Protein AF-A0AAP3EZJ3-F1 (afdb_monomer_lite)

Organism: Riemerella anatipestifer (NCBI:txid34085)

Radius of gyration: 12.13 Å; chains: 1; bounding box: 32×24×28 Å

Foldseek 3Di:
DDDDDDQPDPVDDPVVSLVVCCVVVVLSVQWDWDDWDQDPNDTDIDTHRPPDDDD

Structure (mmCIF, N/CA/C/O backbone):
data_AF-A0AAP3EZJ3-F1
#
_entry.id   AF-A0AAP3EZJ3-F1
#
loop_
_atom_site.group_PDB
_atom_site.id
_atom_site.type_symbol
_atom_site.label_atom_id
_atom_site.label_alt_id
_atom_site.label_comp_id
_atom_site.label_asym_id
_atom_site.label_entity_id
_atom_site.label_seq_id
_atom_site.pdbx_PDB_ins_code
_atom_site.Cartn_x
_atom_site.Cartn_y
_atom_site.Cartn_z
_atom_site.occupancy
_atom_site.B_iso_or_equiv
_atom_site.auth_seq_id
_atom_site.auth_comp_id
_atom_site.auth_asym_id
_atom_site.auth_atom_id
_atom_site.pdbx_PDB_model_num
ATOM 1 N N . MET A 1 1 ? -6.142 5.735 -14.828 1.00 45.78 1 MET A N 1
ATOM 2 C CA . MET A 1 1 ? -6.957 4.694 -14.167 1.00 45.78 1 MET A CA 1
ATOM 3 C C . MET A 1 1 ? -6.707 4.784 -12.673 1.00 45.78 1 MET A C 1
ATOM 5 O O . MET A 1 1 ? -5.547 4.751 -12.284 1.00 45.78 1 MET A O 1
ATOM 9 N N . ARG A 1 2 ? -7.744 4.953 -11.847 1.00 58.28 2 ARG A N 1
ATOM 10 C CA . ARG A 1 2 ? -7.615 4.809 -10.390 1.00 58.28 2 ARG A CA 1
ATOM 11 C C . ARG A 1 2 ? -7.890 3.338 -10.077 1.00 58.28 2 ARG A C 1
ATOM 13 O O . ARG A 1 2 ? -9.040 2.924 -10.122 1.00 58.28 2 ARG A O 1
ATOM 20 N N . GLY A 1 3 ? -6.836 2.547 -9.895 1.00 76.75 3 GLY A N 1
ATOM 21 C CA . GLY A 1 3 ? -6.959 1.167 -9.425 1.00 76.75 3 GLY A CA 1
ATOM 22 C C . GLY A 1 3 ? -7.060 1.164 -7.903 1.00 76.75 3 GLY A C 1
ATOM 23 O O . GLY A 1 3 ? -6.236 1.801 -7.250 1.00 76.75 3 GLY A O 1
ATOM 24 N N . ILE A 1 4 ? -8.076 0.502 -7.352 1.00 86.38 4 ILE A N 1
ATOM 25 C CA . ILE A 1 4 ? -8.165 0.219 -5.915 1.00 86.38 4 ILE A CA 1
ATOM 26 C C . ILE A 1 4 ? -7.468 -1.124 -5.690 1.00 86.38 4 ILE A C 1
ATOM 28 O O . ILE A 1 4 ? -7.793 -2.099 -6.366 1.00 86.38 4 ILE A O 1
ATOM 32 N N . LEU A 1 5 ? -6.496 -1.158 -4.779 1.00 89.25 5 LEU A N 1
ATOM 33 C CA . LEU A 1 5 ? -5.830 -2.384 -4.344 1.00 89.25 5 LEU A CA 1
ATOM 34 C C . LEU A 1 5 ? -6.430 -2.783 -2.997 1.00 89.25 5 LEU A C 1
ATOM 36 O O . LEU A 1 5 ? -6.424 -1.982 -2.064 1.00 89.25 5 LEU A O 1
ATOM 40 N N . THR A 1 6 ? -6.993 -3.985 -2.917 1.00 91.12 6 THR A N 1
ATOM 41 C CA . THR A 1 6 ? -7.521 -4.537 -1.663 1.00 91.12 6 THR A CA 1
ATOM 42 C C . THR A 1 6 ? -6.372 -4.828 -0.702 1.00 91.12 6 THR A C 1
ATOM 44 O O . THR A 1 6 ? -5.262 -5.102 -1.135 1.00 91.12 6 THR A O 1
ATOM 47 N N . ASP A 1 7 ? -6.608 -4.782 0.603 1.00 90.88 7 ASP A N 1
ATOM 48 C CA . ASP A 1 7 ? -5.589 -5.214 1.556 1.00 90.88 7 ASP A CA 1
ATOM 49 C C . ASP A 1 7 ? -5.463 -6.754 1.529 1.00 90.88 7 ASP A C 1
ATOM 51 O O . ASP A 1 7 ? -6.452 -7.444 1.802 1.00 90.88 7 ASP A O 1
ATOM 55 N N . PRO A 1 8 ? -4.294 -7.327 1.179 1.00 92.88 8 PRO A N 1
ATOM 56 C CA . PRO A 1 8 ? -4.091 -8.771 1.199 1.00 92.88 8 PRO A CA 1
ATOM 57 C C . PRO A 1 8 ? -4.049 -9.340 2.624 1.00 92.88 8 PRO A C 1
ATOM 59 O O . PRO A 1 8 ? -4.301 -10.532 2.802 1.00 92.88 8 PRO A O 1
ATOM 62 N N . ASN A 1 9 ? -3.707 -8.526 3.631 1.00 93.44 9 ASN A N 1
ATOM 63 C CA . ASN A 1 9 ? -3.658 -8.934 5.028 1.00 93.44 9 ASN A CA 1
ATOM 64 C C . ASN A 1 9 ? -3.705 -7.711 5.971 1.00 93.44 9 ASN A C 1
ATOM 66 O O . ASN A 1 9 ? -2.698 -7.016 6.095 1.00 93.44 9 ASN A O 1
ATOM 70 N N . PRO A 1 10 ? -4.783 -7.528 6.757 1.00 89.56 10 PRO A N 1
ATOM 71 C CA . PRO A 1 10 ? -4.937 -6.386 7.667 1.00 89.56 10 PRO A CA 1
ATOM 72 C C . PRO A 1 10 ? -3.858 -6.238 8.752 1.00 89.56 10 PRO A C 1
ATOM 74 O O . PRO A 1 10 ? -3.773 -5.196 9.395 1.00 89.56 10 PRO A O 1
ATOM 77 N N . GLN A 1 11 ? -3.064 -7.284 9.011 1.00 93.94 11 GLN A N 1
ATOM 78 C CA . GLN A 1 11 ? -1.962 -7.246 9.980 1.00 93.94 11 GLN A CA 1
ATOM 79 C C . GLN A 1 11 ? -0.642 -6.760 9.372 1.00 93.94 11 GLN A C 1
ATOM 81 O O . GLN A 1 11 ? 0.366 -6.648 10.072 1.00 93.94 11 GLN A O 1
ATOM 86 N N . TRP A 1 12 ? -0.598 -6.540 8.059 1.00 93.50 12 TRP A N 1
ATOM 87 C CA . TRP A 1 12 ? 0.611 -6.119 7.374 1.00 93.50 12 TRP A CA 1
ATOM 88 C C . TRP A 1 12 ? 0.847 -4.623 7.505 1.00 93.50 12 TRP A C 1
ATOM 90 O O . TRP A 1 12 ? -0.071 -3.808 7.547 1.00 93.50 12 TRP A O 1
ATOM 100 N N . SER A 1 13 ? 2.127 -4.251 7.519 1.00 92.19 13 SER A N 1
ATOM 101 C CA . SER A 1 13 ? 2.494 -2.856 7.326 1.00 92.19 13 SER A CA 1
ATOM 102 C C . SER A 1 13 ? 2.182 -2.434 5.890 1.00 92.19 13 SER A C 1
ATOM 104 O O . SER A 1 13 ? 2.231 -3.240 4.956 1.00 92.19 13 SER A O 1
ATOM 106 N N . VAL A 1 14 ? 1.945 -1.140 5.691 1.00 91.00 14 VAL A N 1
ATOM 107 C CA . VAL A 1 14 ? 1.704 -0.565 4.359 1.00 91.00 14 VAL A CA 1
ATOM 108 C C . VAL A 1 14 ? 2.854 -0.870 3.392 1.00 91.00 14 VAL A C 1
ATOM 110 O O . VAL A 1 14 ? 2.624 -1.145 2.218 1.00 91.00 14 VAL A O 1
ATOM 113 N N . GLU A 1 15 ? 4.092 -0.885 3.891 1.00 90.69 15 GLU A N 1
ATOM 114 C CA . GLU A 1 15 ? 5.278 -1.270 3.115 1.00 90.69 15 GLU A CA 1
ATOM 115 C C . GLU A 1 15 ? 5.227 -2.733 2.662 1.00 90.69 15 GLU A C 1
ATOM 117 O O . GLU A 1 15 ? 5.614 -3.050 1.540 1.00 90.69 15 GLU A O 1
ATOM 122 N N . SER A 1 16 ? 4.709 -3.631 3.503 1.00 93.75 16 SER A N 1
ATOM 123 C CA . SER A 1 16 ? 4.563 -5.048 3.157 1.00 93.75 16 SER A CA 1
ATOM 124 C C . SER A 1 16 ? 3.511 -5.239 2.063 1.00 93.75 16 SER A C 1
ATOM 126 O O . SER A 1 16 ? 3.745 -5.977 1.107 1.00 93.75 16 SER A O 1
ATOM 128 N N . VAL A 1 17 ? 2.391 -4.514 2.153 1.00 93.06 17 VAL A N 1
ATOM 129 C CA . VAL A 1 17 ? 1.357 -4.478 1.106 1.00 93.06 17 VAL A CA 1
ATOM 130 C C . VAL A 1 17 ? 1.920 -3.909 -0.204 1.00 93.06 17 VAL A C 1
ATOM 132 O O . VAL A 1 17 ? 1.700 -4.479 -1.274 1.00 93.06 17 VAL A O 1
ATOM 135 N N . LEU A 1 18 ? 2.707 -2.829 -0.137 1.00 91.75 18 LEU A N 1
ATOM 136 C CA . LEU A 1 18 ? 3.374 -2.238 -1.301 1.00 91.75 18 LEU A CA 1
ATOM 137 C C . LEU A 1 18 ? 4.335 -3.235 -1.968 1.00 91.75 18 LEU A C 1
ATOM 139 O O . LEU A 1 18 ? 4.290 -3.417 -3.186 1.00 91.75 18 LEU A O 1
ATOM 143 N N . ASN A 1 19 ? 5.174 -3.910 -1.181 1.00 92.31 19 ASN A N 1
ATOM 144 C CA . ASN A 1 19 ? 6.116 -4.916 -1.674 1.00 92.31 19 ASN A CA 1
ATOM 145 C C . ASN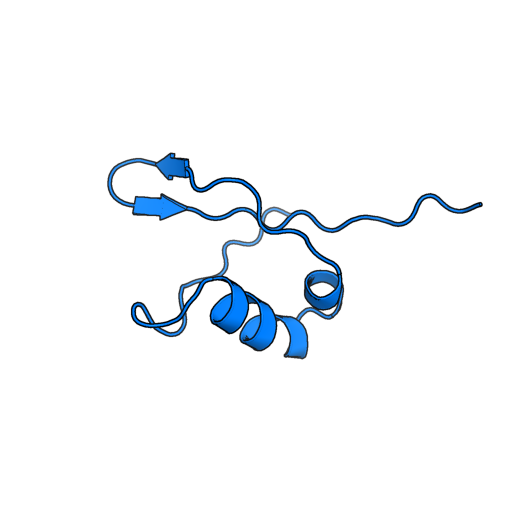 A 1 19 ? 5.396 -6.114 -2.302 1.00 92.31 19 ASN A C 1
ATOM 147 O O . ASN A 1 19 ? 5.812 -6.601 -3.353 1.00 92.31 19 ASN A O 1
ATOM 151 N N . PHE A 1 20 ? 4.283 -6.555 -1.709 1.00 94.31 20 PHE A N 1
ATOM 152 C CA . PHE A 1 20 ? 3.451 -7.618 -2.268 1.00 94.31 20 PHE A CA 1
ATOM 153 C C . PHE A 1 20 ? 2.943 -7.252 -3.669 1.00 94.31 20 PHE A C 1
ATOM 155 O O . PHE A 1 20 ? 3.167 -8.003 -4.624 1.00 94.31 20 PHE A O 1
ATOM 162 N N . TYR A 1 21 ? 2.337 -6.069 -3.814 1.00 92.69 21 TYR A N 1
ATOM 163 C CA . TYR A 1 21 ? 1.798 -5.608 -5.095 1.00 92.69 21 TYR A CA 1
ATOM 164 C C . TYR A 1 21 ? 2.865 -5.204 -6.113 1.00 92.69 21 TYR A C 1
ATOM 166 O O . TYR A 1 21 ? 2.598 -5.243 -7.314 1.00 92.69 21 TYR A O 1
ATOM 174 N N . SER A 1 22 ? 4.078 -4.878 -5.670 1.00 92.25 22 SER A N 1
ATOM 175 C CA . SER A 1 22 ? 5.198 -4.531 -6.551 1.00 92.25 22 SER A CA 1
ATOM 176 C C . SER A 1 22 ? 5.604 -5.669 -7.491 1.00 92.25 22 SER A C 1
ATOM 178 O O . SER A 1 22 ? 6.074 -5.402 -8.595 1.00 92.25 22 SER A O 1
ATOM 180 N N . ASN A 1 23 ? 5.350 -6.927 -7.108 1.00 92.00 23 ASN A N 1
ATOM 181 C CA . ASN A 1 23 ? 5.584 -8.085 -7.977 1.00 92.00 23 ASN A CA 1
ATOM 182 C C . ASN A 1 23 ? 4.697 -8.066 -9.233 1.00 92.00 23 ASN A C 1
ATOM 184 O O . ASN A 1 23 ? 5.128 -8.490 -10.301 1.00 92.00 23 ASN A O 1
ATOM 188 N N . GLN A 1 24 ? 3.462 -7.566 -9.111 1.00 92.38 24 GLN A N 1
ATOM 189 C CA . GLN A 1 24 ? 2.501 -7.489 -10.215 1.00 92.38 24 GLN A CA 1
ATOM 190 C C . GLN A 1 24 ? 2.508 -6.119 -10.905 1.00 92.38 24 GLN A C 1
ATOM 192 O O . GLN A 1 24 ? 2.255 -6.021 -12.108 1.00 92.38 24 GLN A O 1
ATOM 197 N N . TYR A 1 25 ? 2.809 -5.064 -10.150 1.00 90.31 25 TYR A N 1
ATOM 198 C CA . TYR A 1 25 ? 2.848 -3.684 -10.611 1.00 90.31 25 TYR A CA 1
ATOM 199 C C . TYR A 1 25 ? 4.232 -3.089 -10.321 1.00 90.31 25 TYR A C 1
ATOM 201 O O . TYR A 1 25 ? 4.399 -2.401 -9.312 1.00 90.31 25 TYR A O 1
ATOM 209 N N . PRO A 1 26 ? 5.225 -3.283 -11.213 1.00 89.50 26 PRO A N 1
ATOM 210 C CA . PRO A 1 26 ? 6.596 -2.817 -10.990 1.00 89.50 26 PRO A CA 1
ATOM 211 C C . PRO A 1 26 ? 6.713 -1.319 -10.687 1.00 89.50 26 PRO A C 1
ATOM 213 O O . PRO A 1 26 ? 7.634 -0.903 -9.994 1.00 89.50 26 PRO A O 1
ATOM 216 N N . ILE A 1 27 ? 5.758 -0.500 -11.146 1.00 87.44 27 ILE A N 1
ATOM 217 C CA . ILE A 1 27 ? 5.686 0.939 -10.842 1.00 87.44 27 ILE A CA 1
ATOM 218 C C . ILE A 1 27 ? 5.566 1.247 -9.338 1.00 87.44 27 ILE A C 1
ATOM 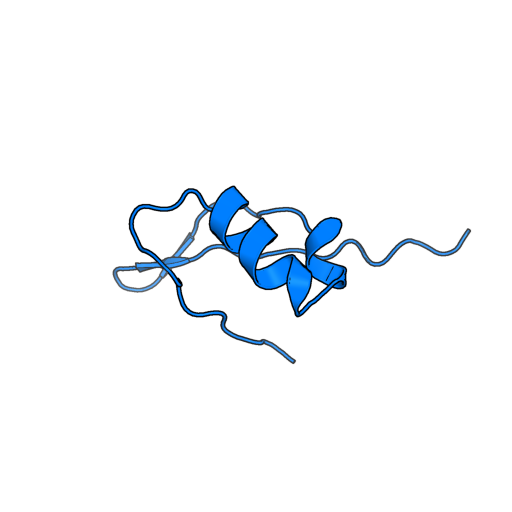220 O O . ILE A 1 27 ? 5.900 2.349 -8.910 1.00 87.44 27 ILE A O 1
ATOM 224 N N . LEU A 1 28 ? 5.106 0.289 -8.531 1.00 90.12 28 LEU A N 1
ATOM 225 C CA . LEU A 1 28 ? 4.996 0.442 -7.082 1.00 90.12 28 LEU A CA 1
ATOM 226 C C . LEU A 1 28 ? 6.348 0.321 -6.366 1.00 90.12 28 LEU A C 1
ATOM 228 O O . LEU A 1 28 ? 6.481 0.866 -5.276 1.00 90.12 28 LEU A O 1
ATOM 232 N N . THR A 1 29 ? 7.366 -0.283 -6.995 1.00 88.81 29 THR A N 1
ATOM 233 C CA . THR A 1 29 ? 8.715 -0.423 -6.405 1.00 88.81 29 THR A CA 1
ATOM 234 C C . THR A 1 29 ? 9.378 0.920 -6.099 1.00 88.81 29 THR A C 1
ATOM 236 O O . THR A 1 29 ? 10.174 1.024 -5.171 1.00 88.81 29 THR A O 1
ATOM 239 N N . THR A 1 30 ? 9.051 1.959 -6.870 1.00 88.12 30 THR A N 1
ATOM 240 C CA . THR A 1 30 ? 9.559 3.328 -6.692 1.00 88.12 30 THR A CA 1
ATOM 241 C C . THR A 1 30 ? 8.476 4.297 -6.220 1.00 88.12 30 THR A C 1
ATOM 243 O O . THR A 1 30 ? 8.708 5.508 -6.148 1.00 88.12 30 THR A O 1
ATOM 246 N N . ALA A 1 31 ? 7.280 3.789 -5.913 1.00 89.88 31 ALA A N 1
ATOM 247 C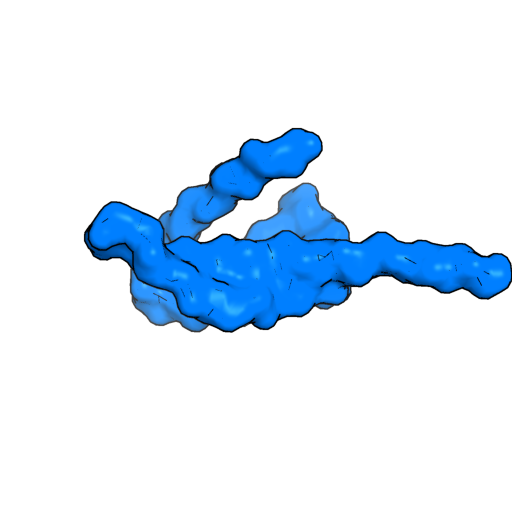 CA . ALA A 1 31 ? 6.188 4.612 -5.431 1.00 89.88 31 ALA A CA 1
ATOM 248 C C . ALA A 1 31 ? 6.418 5.030 -3.976 1.00 89.88 31 ALA A C 1
ATOM 250 O O . ALA A 1 31 ? 7.006 4.309 -3.173 1.00 89.88 31 ALA A O 1
ATOM 251 N N . LYS A 1 32 ? 5.916 6.214 -3.631 1.00 88.88 32 LYS A N 1
ATOM 252 C CA . LYS A 1 32 ? 5.894 6.709 -2.256 1.00 88.88 32 LYS A CA 1
ATOM 253 C C . LYS A 1 32 ? 4.515 6.507 -1.653 1.00 88.88 32 LYS A C 1
ATOM 255 O O . LYS A 1 32 ? 3.504 6.714 -2.321 1.00 88.88 32 LYS A O 1
ATOM 260 N N . VAL A 1 33 ? 4.481 6.139 -0.379 1.00 89.50 33 VAL A N 1
ATOM 261 C CA . VAL A 1 33 ? 3.245 6.098 0.402 1.00 89.50 33 VAL A CA 1
ATOM 262 C C . VAL A 1 33 ? 2.919 7.523 0.849 1.00 89.50 33 VAL A C 1
ATOM 264 O O . VAL A 1 33 ? 3.723 8.162 1.527 1.00 89.50 33 VAL A O 1
ATOM 267 N N . SER A 1 34 ? 1.762 8.044 0.447 1.00 88.44 34 SER A N 1
ATOM 268 C CA . SER A 1 34 ? 1.254 9.321 0.954 1.00 88.44 34 SER A CA 1
ATOM 269 C C . SER A 1 34 ? 0.790 9.186 2.406 1.00 88.44 34 SER A C 1
ATOM 271 O O . SER A 1 34 ? 0.610 8.085 2.927 1.00 88.44 34 SER A O 1
ATOM 273 N N . THR A 1 35 ? 0.535 10.319 3.057 1.00 88.19 35 THR A N 1
ATOM 274 C CA . THR A 1 35 ? -0.057 10.321 4.395 1.00 88.19 35 THR A CA 1
ATOM 275 C C . THR A 1 35 ? -1.384 9.550 4.425 1.00 88.19 35 THR A C 1
ATOM 277 O O . THR A 1 35 ? -2.162 9.640 3.466 1.00 88.19 35 THR A O 1
ATOM 280 N N . PRO A 1 36 ? -1.652 8.791 5.507 1.00 90.88 36 PRO A N 1
ATOM 281 C CA . PRO A 1 36 ? -2.916 8.085 5.667 1.00 90.88 36 PRO A CA 1
ATOM 282 C C . PRO A 1 36 ? -4.071 9.079 5.641 1.00 90.88 36 PRO A C 1
ATOM 284 O O . PRO A 1 36 ? -3.993 10.158 6.236 1.00 90.88 36 PRO A O 1
ATOM 287 N N . LYS A 1 37 ? -5.154 8.703 4.968 1.00 91.75 37 LYS A N 1
ATOM 288 C CA . LYS A 1 37 ? -6.411 9.448 4.984 1.00 91.75 37 LYS A CA 1
ATOM 289 C C . LYS A 1 37 ? -7.501 8.569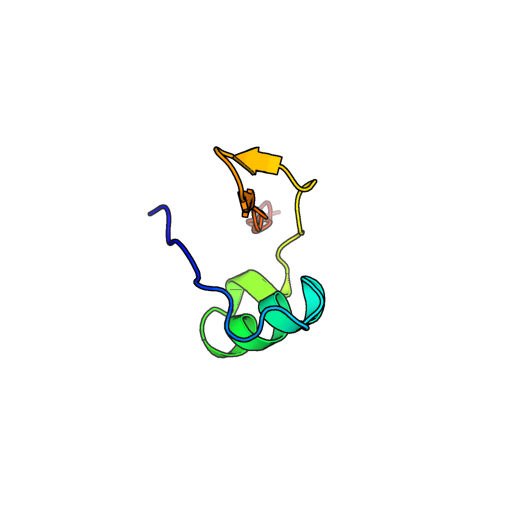 5.559 1.00 91.75 37 LYS A C 1
ATOM 291 O O . LYS A 1 37 ? -7.549 7.384 5.261 1.00 91.75 37 LYS A O 1
ATOM 296 N N . ILE A 1 38 ? -8.357 9.157 6.381 1.00 91.69 38 ILE A N 1
ATOM 297 C CA . ILE A 1 38 ? -9.564 8.490 6.858 1.00 91.69 38 ILE A CA 1
ATOM 298 C C . ILE A 1 38 ? -10.665 8.857 5.869 1.00 91.69 38 ILE A C 1
ATOM 300 O O . ILE A 1 38 ? -10.960 10.039 5.688 1.00 91.69 38 ILE A O 1
ATOM 304 N N . GLU A 1 39 ? -11.214 7.858 5.193 1.00 90.94 39 GLU A N 1
ATOM 305 C CA . GLU A 1 39 ? -12.362 8.000 4.302 1.00 90.94 39 GLU A CA 1
ATOM 306 C C . GLU A 1 39 ? -13.478 7.100 4.842 1.00 90.94 39 GLU A C 1
ATOM 308 O O . GLU A 1 39 ? -13.258 5.910 5.062 1.00 90.94 39 GLU A O 1
ATOM 313 N N . GLU A 1 40 ? -14.653 7.689 5.086 1.00 86.62 40 GLU A N 1
ATOM 314 C CA . GLU A 1 40 ? -15.803 7.041 5.738 1.00 86.62 40 GLU A CA 1
ATOM 315 C C . GLU A 1 40 ? -15.425 6.478 7.119 1.00 86.62 40 GLU A C 1
ATOM 317 O O . GLU A 1 40 ? -15.350 7.251 8.069 1.00 86.62 40 GLU A O 1
ATOM 322 N N . ASP A 1 41 ? -15.108 5.186 7.205 1.00 90.25 41 ASP A N 1
ATOM 323 C CA . ASP A 1 41 ? -14.658 4.491 8.420 1.00 90.25 41 ASP A CA 1
ATOM 324 C C . ASP A 1 41 ? -13.396 3.639 8.168 1.00 90.25 41 ASP A C 1
ATOM 326 O O . ASP A 1 41 ? -13.095 2.692 8.894 1.00 90.25 41 ASP A O 1
ATOM 330 N N . SER A 1 42 ? -12.651 3.935 7.099 1.00 86.31 42 SER A N 1
ATOM 331 C CA . SER A 1 42 ? -11.466 3.178 6.686 1.00 86.31 42 SER A CA 1
ATOM 332 C C . SER A 1 42 ? -10.242 4.067 6.508 1.00 86.31 42 SER A C 1
ATOM 334 O O . SER A 1 42 ? -10.319 5.201 6.033 1.00 86.31 42 SER A O 1
ATOM 336 N N . VAL A 1 43 ? -9.075 3.527 6.862 1.00 89.06 43 VAL A N 1
ATOM 337 C CA . VAL A 1 43 ? -7.792 4.173 6.577 1.00 89.06 43 VAL A CA 1
ATOM 338 C C . VAL A 1 43 ? -7.366 3.803 5.162 1.00 89.06 43 VAL A C 1
ATOM 340 O O . VAL A 1 43 ? -7.117 2.640 4.855 1.00 89.06 43 VAL A O 1
ATOM 343 N N . VAL A 1 44 ? -7.268 4.807 4.298 1.00 90.38 44 VAL A N 1
ATOM 344 C CA . VAL A 1 44 ? -6.875 4.675 2.898 1.00 90.38 44 VAL A CA 1
ATOM 345 C C . VAL A 1 44 ? -5.467 5.229 2.705 1.00 90.38 44 VAL A C 1
ATOM 347 O O . VAL A 1 44 ? -5.151 6.359 3.092 1.00 90.38 44 VAL A O 1
ATOM 350 N N . TYR A 1 45 ? -4.627 4.434 2.044 1.00 90.69 45 TYR A N 1
ATOM 351 C CA . TYR A 1 45 ? -3.281 4.818 1.637 1.00 90.69 45 TYR A CA 1
ATOM 352 C C . TYR A 1 45 ? -3.233 5.041 0.131 1.00 90.69 45 TYR A C 1
ATOM 354 O O . TYR A 1 45 ? -3.744 4.245 -0.658 1.00 90.69 45 TYR A O 1
ATOM 362 N N . LYS A 1 46 ? -2.592 6.135 -0.279 1.00 89.94 46 LYS A N 1
ATOM 363 C CA . LYS A 1 46 ? -2.335 6.425 -1.688 1.00 89.94 46 LYS A CA 1
ATOM 364 C C . LYS A 1 46 ? -0.874 6.130 -1.994 1.00 89.94 46 LYS A C 1
ATOM 366 O O . LYS A 1 46 ? 0.013 6.626 -1.305 1.00 89.94 46 LYS A O 1
ATOM 371 N N . PHE A 1 47 ? -0.639 5.364 -3.052 1.00 89.06 47 PHE A N 1
ATOM 372 C CA . PHE A 1 47 ? 0.694 5.177 -3.612 1.00 89.06 47 PHE A CA 1
ATOM 373 C C . PHE A 1 47 ? 0.900 6.159 -4.760 1.00 89.06 47 PHE A C 1
ATOM 375 O O . PHE A 1 47 ? 0.154 6.169 -5.741 1.00 89.06 47 PHE A O 1
ATOM 382 N N . GLU A 1 48 ? 1.902 7.015 -4.621 1.00 87.75 48 GLU A N 1
ATOM 383 C CA . GLU A 1 48 ? 2.271 8.012 -5.613 1.00 87.75 48 GLU A CA 1
ATOM 384 C C . GLU A 1 48 ? 3.500 7.526 -6.366 1.00 87.75 48 GLU A C 1
ATOM 386 O O . GLU A 1 48 ? 4.620 7.538 -5.854 1.00 87.75 48 GLU A O 1
ATOM 391 N N . SER A 1 49 ? 3.284 7.078 -7.602 1.00 79.81 49 SER A N 1
ATOM 392 C CA . SER A 1 49 ? 4.380 6.755 -8.504 1.00 79.81 49 SER A CA 1
ATOM 393 C C . SER A 1 49 ? 5.096 8.038 -8.905 1.00 79.81 49 SER A C 1
ATOM 395 O O . SER A 1 49 ? 4.472 8.953 -9.454 1.00 79.81 49 SER A O 1
ATOM 397 N N . ILE A 1 50 ? 6.407 8.087 -8.706 1.00 72.69 50 ILE A N 1
ATOM 398 C CA . ILE A 1 50 ? 7.223 9.147 -9.285 1.00 72.69 50 ILE A CA 1
ATOM 399 C C . ILE A 1 50 ? 7.448 8.768 -10.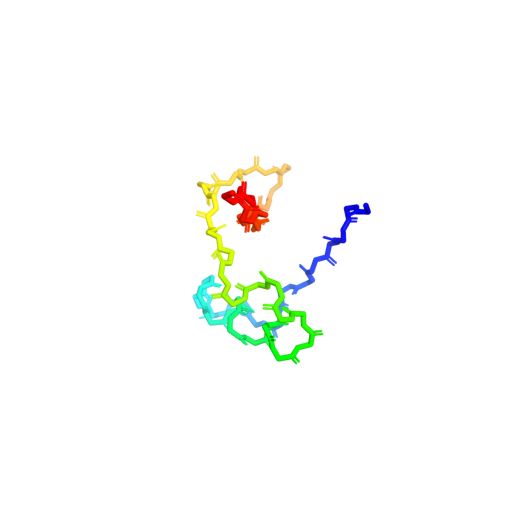743 1.00 72.69 50 ILE A C 1
ATOM 401 O O . ILE A 1 50 ? 8.295 7.937 -11.066 1.00 72.69 50 ILE A O 1
ATOM 405 N N . MET A 1 51 ? 6.657 9.355 -11.638 1.00 68.75 51 MET A N 1
ATOM 406 C CA . MET A 1 51 ? 6.998 9.339 -13.053 1.00 68.75 51 MET A CA 1
ATOM 407 C C . MET A 1 51 ? 8.271 10.174 -13.194 1.00 68.75 51 MET A C 1
ATOM 409 O O . MET A 1 51 ? 8.236 11.383 -12.971 1.00 68.75 51 MET A O 1
ATOM 413 N N . GLY A 1 52 ? 9.403 9.520 -13.464 1.00 63.28 52 GLY A N 1
ATOM 414 C CA . GLY A 1 52 ? 10.689 10.200 -13.582 1.00 63.28 52 GLY A CA 1
ATOM 415 C C . GLY A 1 52 ? 10.589 11.371 -14.557 1.00 63.28 52 GLY A C 1
ATOM 416 O O . GLY A 1 52 ? 10.102 11.209 -15.678 1.00 63.28 52 GLY A O 1
ATOM 417 N N . THR A 1 53 ? 11.034 12.555 -14.136 1.00 52.50 53 THR A N 1
ATOM 418 C CA . THR A 1 53 ? 11.259 13.659 -15.066 1.00 52.50 53 THR A CA 1
ATOM 419 C C . THR A 1 53 ? 12.376 13.214 -15.992 1.00 52.50 53 THR A C 1
ATOM 421 O O . THR A 1 53 ? 13.511 13.025 -15.557 1.00 52.50 53 THR A O 1
ATOM 424 N N . LYS A 1 54 ? 12.036 12.968 -17.255 1.00 62.50 54 LYS A N 1
ATOM 425 C CA . LYS A 1 54 ? 13.021 12.765 -18.312 1.00 62.50 54 LYS A CA 1
ATOM 426 C C . LYS A 1 54 ? 13.978 13.965 -18.286 1.00 62.50 54 LYS A C 1
ATOM 428 O O . LYS A 1 54 ? 13.499 15.097 -18.341 1.00 62.50 54 LYS A O 1
ATOM 433 N N . GLY A 1 55 ? 15.268 13.689 -18.097 1.00 49.12 55 GLY A N 1
ATOM 434 C CA . GLY A 1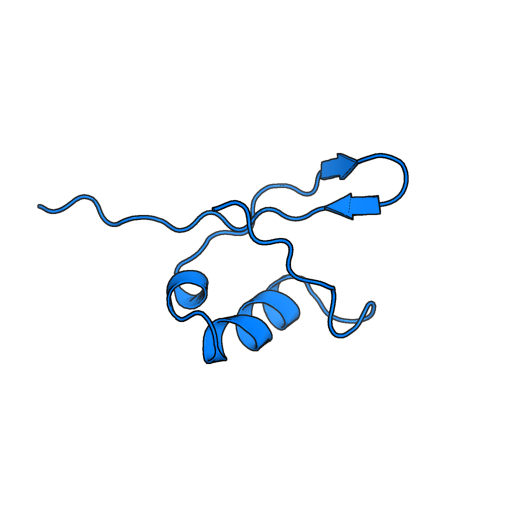 55 ? 16.345 14.669 -18.260 1.00 49.12 55 GLY A CA 1
ATOM 435 C C . GLY A 1 55 ? 16.525 15.052 -19.718 1.00 49.12 55 GLY A C 1
ATOM 436 O O . GLY A 1 55 ? 16.199 14.206 -20.585 1.00 49.12 55 GLY A O 1
#

InterPro domains:
  IPR022289 ParB-related, ThiF-related cassette, protein C [TIGR03738] (5-55)
  IPR032866 Prokaryotic Ubiquitin [PF14454] (5-53)

pLDDT: mean 85.51, std 11.78, range [45.78, 94.31]

Secondary structure (DSSP, 8-state):
--PPPPPS-TTS-HHHHHHHHHTT-GGGGGEEEPPPEEETTEEE--EEE------

Sequence (55 aa):
MRGILTDPNPQWSVESVLNFYSNQYPILTTAKVSTPKIEEDSVVYKFESIMGTKG